Protein AF-A0A661WKB0-F1 (afdb_monomer)

Foldseek 3Di:
DDDPPPDPPPDDDPVNVVVVVVVVVVVCVVVVVVPPCPVVVVLVVQQVVLVVQLLVLLVVLCVVVPPQWDDWDDFDWQACPPDRSSVSDPGIDLWGWTADRNSDTDDIGGHDQDQADPVRPDGDD

Secondary structure (DSSP, 8-state):
----------PPPHHHHHHHHHHHHHHHHHHHHHHTTHHHHHHHHHHHHHHHHHHHHHHHHHHHSTT-PPPPEEEE---TTS-TTGGGSSS--SSEEEE-TTS-EEEEEPPP--SS-TT------

pLDDT: mean 82.72, std 12.19, range [48.91, 96.69]

Mean predicted aligned error: 10.91 Å

Radius of gyration: 27.53 Å; Cα contacts (8 Å, |Δi|>4): 121; chains: 1; bounding box: 89×32×55 Å

Solvent-accessible surface area (backbone atoms only — not comparable to full-atom values): 7507 Å² total; per-residue (Å²): 140,79,84,81,78,80,75,80,78,84,69,82,50,74,64,58,56,49,54,50,51,53,51,51,53,54,52,49,58,58,49,54,66,65,56,73,50,52,65,61,53,51,50,52,50,50,37,53,51,52,53,52,51,54,49,51,20,36,52,51,38,44,66,75,37,74,92,58,72,49,80,62,44,71,71,38,64,49,35,66,78,75,48,88,34,26,68,66,46,96,50,62,49,76,30,27,38,19,33,41,43,86,56,49,78,79,48,70,48,62,46,71,89,66,71,64,49,96,84,71,72,60,58,70,130

Structure (mmCIF, N/CA/C/O backbone):
data_AF-A0A661WKB0-F1
#
_entry.id   AF-A0A661WKB0-F1
#
loop_
_atom_site.group_PDB
_atom_site.id
_atom_site.type_symbol
_atom_site.label_atom_id
_atom_site.label_alt_id
_atom_site.label_comp_id
_atom_site.label_asym_id
_atom_site.label_entity_id
_atom_site.label_seq_id
_atom_site.pdbx_PDB_ins_code
_atom_site.Cartn_x
_atom_site.Cartn_y
_atom_site.Cartn_z
_atom_site.occupancy
_atom_site.B_iso_or_equiv
_atom_site.auth_seq_id
_atom_site.auth_comp_id
_atom_site.auth_asym_id
_atom_site.auth_atom_id
_atom_site.pdbx_PDB_model_num
ATOM 1 N N . MET A 1 1 ? -71.360 23.034 16.083 1.00 51.50 1 MET A N 1
ATOM 2 C CA . MET A 1 1 ? -70.996 22.118 17.186 1.00 51.50 1 MET A CA 1
ATOM 3 C C . MET A 1 1 ? -69.883 21.224 16.656 1.00 51.50 1 MET A C 1
ATOM 5 O O . MET A 1 1 ? -70.156 20.388 15.811 1.00 51.50 1 MET A O 1
ATOM 9 N N . ILE A 1 2 ? -68.624 21.515 16.995 1.00 64.75 2 ILE A N 1
ATOM 10 C CA . ILE A 1 2 ? -67.446 20.816 16.446 1.00 64.75 2 ILE A CA 1
ATOM 11 C C . ILE A 1 2 ? -66.960 19.846 17.528 1.00 64.75 2 ILE A C 1
ATOM 13 O O . ILE A 1 2 ? -66.634 20.316 18.622 1.00 64.75 2 ILE A O 1
ATOM 17 N N . PRO A 1 3 ? -66.944 18.523 17.289 1.00 63.50 3 PRO A N 1
ATOM 18 C CA . PRO A 1 3 ? -66.475 17.579 18.290 1.00 63.50 3 PRO A CA 1
ATOM 19 C C . PRO A 1 3 ? -64.961 17.744 18.453 1.00 63.50 3 PRO A C 1
ATOM 21 O O . PRO A 1 3 ? -64.195 17.583 17.504 1.00 63.50 3 PRO A O 1
ATOM 24 N N . LYS A 1 4 ? -64.522 18.100 19.664 1.00 67.69 4 LYS A N 1
ATOM 25 C CA . LYS A 1 4 ? -63.104 18.092 20.026 1.00 67.69 4 LYS A CA 1
ATOM 26 C C . LYS A 1 4 ? -62.653 16.638 20.156 1.00 67.69 4 LYS A C 1
ATOM 28 O O . LYS A 1 4 ? -62.899 15.998 21.173 1.00 67.69 4 LYS A O 1
ATOM 33 N N . LEU A 1 5 ? -62.009 16.132 19.109 1.00 68.06 5 LEU A N 1
ATOM 34 C CA . LEU A 1 5 ? -61.190 14.924 19.156 1.00 68.06 5 LEU A CA 1
ATOM 35 C C . LEU A 1 5 ? -60.013 15.188 20.106 1.00 68.06 5 LEU A C 1
ATOM 37 O O . LEU A 1 5 ? -59.023 15.804 19.716 1.00 68.06 5 LEU A O 1
ATOM 41 N N . PHE A 1 6 ? -60.131 14.771 21.368 1.00 65.69 6 PHE A N 1
ATOM 42 C CA . PHE A 1 6 ? -58.981 14.684 22.266 1.00 65.69 6 PHE A CA 1
ATOM 43 C C . PHE A 1 6 ? -58.046 13.605 21.722 1.00 65.69 6 PHE A C 1
ATOM 45 O O . PHE A 1 6 ? -58.308 12.410 21.839 1.00 65.69 6 PHE A O 1
ATOM 52 N N . LYS A 1 7 ? -56.972 14.045 21.073 1.00 68.56 7 LYS A N 1
ATOM 53 C CA . LYS A 1 7 ? -55.882 13.184 20.635 1.00 68.56 7 LYS A CA 1
ATOM 54 C C . LYS A 1 7 ? -55.095 12.805 21.891 1.00 68.56 7 LYS A C 1
ATOM 56 O O . LYS A 1 7 ? -54.512 13.674 22.530 1.00 68.56 7 LYS A O 1
ATOM 61 N N . GLN A 1 8 ? -55.170 11.539 22.300 1.00 63.22 8 GLN A N 1
ATOM 62 C CA . GLN A 1 8 ? -54.309 11.008 23.355 1.00 63.22 8 GLN A CA 1
ATOM 63 C C . GLN A 1 8 ? -52.863 11.086 22.859 1.00 63.22 8 GLN A C 1
ATOM 65 O O . GLN A 1 8 ? -52.452 10.311 22.000 1.00 63.22 8 GLN A O 1
ATOM 70 N N . GLU A 1 9 ? -52.109 12.049 23.378 1.00 68.50 9 GLU A N 1
ATOM 71 C CA . GLU A 1 9 ? -50.651 12.053 23.315 1.00 68.50 9 GLU A CA 1
ATOM 72 C C . GLU A 1 9 ? -50.179 10.877 24.185 1.00 68.50 9 GLU A C 1
ATOM 74 O O . GLU A 1 9 ? -50.106 10.980 25.411 1.00 68.50 9 GLU A O 1
ATOM 79 N N . ALA A 1 10 ? -49.957 9.714 23.567 1.00 68.06 10 ALA A N 1
ATOM 80 C CA . ALA A 1 10 ? -49.312 8.576 24.212 1.00 68.06 10 ALA A CA 1
ATOM 81 C C . ALA A 1 10 ? -47.840 8.944 24.454 1.00 68.06 10 ALA A C 1
ATOM 83 O O . ALA A 1 10 ? -46.971 8.695 23.622 1.00 68.06 10 ALA A O 1
ATOM 84 N N . GLY A 1 11 ? -47.591 9.641 25.562 1.00 68.31 11 GLY A N 1
ATOM 85 C CA . GLY A 1 11 ? -46.258 10.035 25.992 1.00 68.31 11 GLY A CA 1
ATOM 86 C C . GLY A 1 11 ? -45.434 8.817 26.396 1.00 68.31 11 GLY A C 1
ATOM 87 O O . GLY A 1 11 ? -45.887 7.992 27.189 1.00 68.31 11 GLY A O 1
ATOM 88 N N . PHE A 1 12 ? -44.223 8.748 25.847 1.00 72.19 12 PHE A N 1
ATOM 89 C CA . PHE A 1 12 ? -43.163 7.807 26.206 1.00 72.19 12 PHE A CA 1
ATOM 90 C C . PHE A 1 12 ? -43.023 7.738 27.731 1.00 72.19 12 PHE A C 1
ATOM 92 O O . PHE A 1 12 ? -42.912 8.775 28.396 1.00 72.19 12 PHE A O 1
ATOM 99 N N . THR A 1 13 ? -43.044 6.542 28.312 1.00 85.31 13 THR A N 1
ATOM 100 C CA . THR A 1 13 ? -42.883 6.441 29.770 1.00 85.31 13 THR A CA 1
ATOM 101 C C . THR A 1 13 ? -41.432 6.757 30.154 1.00 85.31 13 THR A C 1
ATOM 103 O O . THR A 1 13 ? -40.500 6.458 29.407 1.00 85.31 13 THR A O 1
ATOM 106 N N . LEU A 1 14 ? -41.193 7.345 31.334 1.00 84.69 14 LEU A N 1
ATOM 107 C CA . LEU A 1 14 ? -39.821 7.614 31.805 1.00 84.69 14 LEU A CA 1
ATOM 108 C C . LEU A 1 14 ? -38.968 6.339 31.872 1.00 84.69 14 LEU A C 1
ATOM 110 O O . LEU A 1 14 ? -37.772 6.371 31.595 1.00 84.69 14 LEU A O 1
ATOM 114 N N . VAL A 1 15 ? -39.596 5.213 32.214 1.00 90.88 15 VAL A N 1
ATOM 115 C CA . VAL A 1 15 ? -38.939 3.903 32.274 1.00 90.88 15 VAL A CA 1
ATOM 116 C C . VAL A 1 15 ? -38.522 3.430 30.884 1.00 90.88 15 VAL A C 1
ATOM 118 O O . VAL A 1 15 ? -37.453 2.852 30.728 1.00 90.88 15 VAL A O 1
ATOM 121 N N . GLU A 1 16 ? -39.327 3.705 29.865 1.00 88.25 16 GLU A N 1
ATOM 122 C CA . GLU A 1 16 ? -39.042 3.325 28.483 1.00 88.25 16 GLU A CA 1
ATOM 123 C C . GLU A 1 16 ? -37.825 4.071 27.944 1.00 88.25 16 GLU A C 1
ATOM 125 O O . GLU A 1 16 ? -36.936 3.460 27.352 1.00 88.25 16 GLU A O 1
ATOM 130 N N . LEU A 1 17 ? -37.714 5.366 28.244 1.00 90.19 17 LEU A N 1
ATOM 131 C CA . LEU A 1 17 ? -36.528 6.145 27.891 1.00 90.19 17 LEU A CA 1
ATOM 132 C C . LEU A 1 17 ? -35.289 5.693 28.685 1.00 90.19 17 LEU A C 1
ATOM 134 O O . LEU A 1 17 ? -34.178 5.644 28.159 1.00 90.19 17 LEU A O 1
ATOM 138 N N . LEU A 1 18 ? -35.470 5.305 29.946 1.00 92.06 18 LEU A N 1
ATOM 139 C CA . LEU A 1 18 ? -34.378 4.838 30.799 1.00 92.06 18 LEU A CA 1
ATOM 140 C C . LEU A 1 18 ? -33.824 3.485 30.338 1.00 92.06 18 LEU A C 1
ATOM 142 O O . LEU A 1 18 ? -32.614 3.330 30.197 1.00 92.06 18 LEU A O 1
ATOM 146 N N . VAL A 1 19 ? -34.686 2.503 30.071 1.00 93.94 19 VAL A N 1
ATOM 147 C CA . VAL A 1 19 ? -34.243 1.171 29.632 1.00 93.94 19 VAL A CA 1
ATOM 148 C C . VAL A 1 19 ? -33.618 1.240 28.240 1.00 93.94 19 VAL A C 1
ATOM 150 O O . VAL A 1 19 ? -32.579 0.628 28.004 1.00 93.94 19 VAL A O 1
ATOM 153 N N . THR A 1 20 ? -34.194 2.020 27.324 1.00 94.94 20 THR A N 1
ATOM 154 C CA . THR A 1 20 ? -33.642 2.161 25.967 1.00 94.94 20 THR A CA 1
ATOM 155 C C . THR A 1 20 ? -32.281 2.842 25.968 1.00 94.94 20 THR A C 1
ATOM 157 O O . THR A 1 20 ? -31.354 2.331 25.343 1.00 94.94 20 THR A O 1
ATOM 160 N N . THR A 1 21 ? -32.108 3.941 26.705 1.00 93.94 21 THR A N 1
ATOM 161 C CA . THR A 1 21 ? -30.797 4.605 26.807 1.00 93.94 21 THR A CA 1
ATOM 162 C C . THR A 1 21 ? -29.758 3.728 27.500 1.00 93.94 21 THR A C 1
ATOM 164 O O . THR A 1 21 ? -28.604 3.731 27.077 1.00 93.94 21 THR A O 1
ATOM 167 N N . ALA A 1 22 ? -30.155 2.911 28.482 1.00 96.00 22 ALA A N 1
ATOM 168 C CA . ALA A 1 22 ? -29.263 1.930 29.098 1.00 96.00 22 ALA A CA 1
ATOM 169 C C . ALA A 1 22 ? -28.761 0.883 28.086 1.00 96.00 22 ALA A C 1
ATOM 171 O O . ALA A 1 22 ? -27.563 0.602 28.029 1.00 96.00 22 ALA A O 1
ATOM 172 N N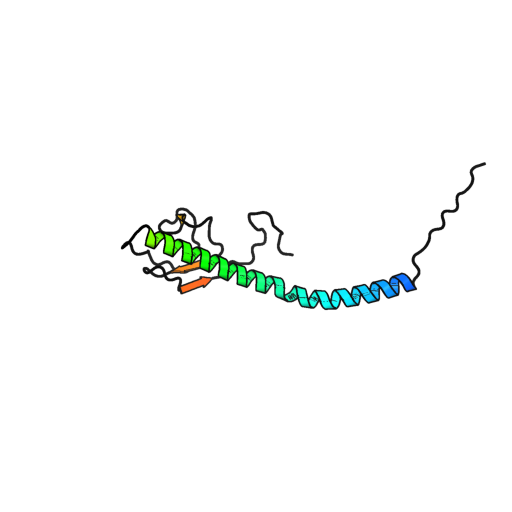 . VAL A 1 23 ? -29.649 0.347 27.242 1.00 96.12 23 VAL A N 1
ATOM 173 C CA . VAL A 1 23 ? -29.266 -0.605 26.184 1.00 96.12 23 VAL A CA 1
ATOM 174 C C . VAL A 1 23 ? -28.409 0.076 25.111 1.00 96.12 23 VAL A C 1
ATOM 176 O O . VAL A 1 23 ? -27.386 -0.476 24.712 1.00 96.12 23 VAL A O 1
ATOM 179 N N . LEU A 1 24 ? -28.767 1.289 24.674 1.00 96.25 24 LEU A N 1
ATOM 180 C CA . LEU A 1 24 ? -27.987 2.047 23.687 1.00 96.25 24 LEU A CA 1
ATOM 181 C C . LEU A 1 24 ? -26.574 2.361 24.192 1.00 96.25 24 LEU A C 1
ATOM 183 O O . LEU A 1 24 ? -25.615 2.211 23.439 1.00 96.25 24 LEU A O 1
ATOM 187 N N . ALA A 1 25 ? -26.430 2.737 25.465 1.00 95.81 25 ALA A N 1
ATOM 188 C CA . ALA A 1 25 ? -25.127 2.984 26.076 1.00 95.81 25 ALA A CA 1
ATOM 189 C C . ALA A 1 25 ? -24.259 1.716 26.102 1.00 95.81 25 ALA A C 1
ATOM 191 O O . ALA A 1 25 ? -23.069 1.774 25.790 1.00 95.81 25 ALA A O 1
ATOM 192 N N . MET A 1 26 ? -24.859 0.563 26.413 1.00 95.19 26 MET A N 1
ATOM 193 C CA . MET A 1 26 ? -24.160 -0.723 26.397 1.00 95.19 26 MET A CA 1
ATOM 194 C C . MET A 1 26 ? -23.690 -1.099 24.986 1.00 95.19 26 MET A C 1
ATOM 196 O O . MET A 1 26 ? -22.527 -1.463 24.805 1.00 95.19 26 MET A O 1
ATOM 200 N N . LEU A 1 27 ? -24.566 -0.981 23.982 1.00 96.69 27 LEU A N 1
ATOM 201 C CA . LEU A 1 27 ? -24.225 -1.294 22.591 1.00 96.69 27 LEU A CA 1
ATOM 202 C C . LEU A 1 27 ? -23.140 -0.355 22.050 1.00 96.69 27 LEU A C 1
ATOM 204 O O . LEU A 1 27 ? -22.188 -0.820 21.424 1.00 96.69 27 LEU A O 1
ATOM 208 N N . PHE A 1 28 ? -23.235 0.945 22.339 1.00 94.81 28 PHE A N 1
ATOM 209 C CA . PHE A 1 28 ? -22.240 1.929 21.915 1.00 94.81 28 PHE A CA 1
ATOM 210 C C . PHE A 1 28 ? -20.845 1.625 22.475 1.00 94.81 28 PHE A C 1
ATOM 212 O O . PHE A 1 28 ? -19.857 1.705 21.745 1.00 94.81 28 PHE A O 1
ATOM 219 N N . GLY A 1 29 ? -20.758 1.218 23.747 1.00 93.12 29 GLY A N 1
ATOM 220 C CA . GLY A 1 29 ? -19.485 0.871 24.382 1.00 93.12 29 GLY A CA 1
ATOM 221 C C . GLY A 1 29 ? -18.747 -0.268 23.673 1.00 93.12 29 GLY A C 1
ATOM 222 O O . GLY A 1 29 ? -17.545 -0.165 23.439 1.00 93.12 29 GLY A O 1
ATOM 223 N N . ILE A 1 30 ? -19.462 -1.327 23.280 1.00 92.38 30 ILE A N 1
ATOM 224 C CA . ILE A 1 30 ? -18.863 -2.485 22.594 1.00 92.38 30 ILE A CA 1
ATOM 225 C C . ILE A 1 30 ? -18.444 -2.110 21.166 1.00 92.38 30 ILE A C 1
ATOM 227 O O . ILE A 1 30 ? -17.332 -2.426 20.745 1.00 92.38 30 ILE A O 1
ATOM 231 N N . VAL A 1 31 ? -19.302 -1.393 20.435 1.00 93.12 31 VAL A N 1
ATOM 232 C CA . VAL A 1 31 ? -19.031 -0.987 19.045 1.00 93.12 31 VAL A CA 1
ATOM 233 C C . VAL A 1 31 ? -17.829 -0.040 18.957 1.00 93.12 31 VAL A C 1
ATOM 235 O O . VAL A 1 31 ? -17.003 -0.185 18.056 1.00 93.12 31 VAL A O 1
ATOM 238 N N . SER A 1 32 ? -17.669 0.877 19.915 1.00 87.81 32 SER A N 1
ATOM 239 C CA . SER A 1 32 ? -16.547 1.829 19.937 1.00 87.81 32 SER A CA 1
ATOM 240 C C . SER A 1 32 ? -15.176 1.136 19.924 1.00 87.81 32 SER A C 1
ATOM 242 O O . SER A 1 32 ? -14.280 1.540 19.184 1.00 87.81 32 SER A O 1
ATOM 244 N N . LEU A 1 33 ? -15.029 0.031 20.665 1.00 85.56 33 LEU A N 1
ATOM 245 C CA . LEU A 1 33 ? -13.789 -0.753 20.687 1.00 85.56 33 LEU A CA 1
ATOM 246 C C . LEU A 1 33 ? -13.514 -1.441 19.345 1.00 85.56 33 LEU A C 1
ATOM 248 O O . LEU A 1 33 ? -12.365 -1.520 18.922 1.00 85.56 33 LEU A O 1
ATOM 252 N N . THR A 1 34 ? -14.560 -1.911 18.662 1.00 84.44 34 THR A N 1
ATOM 253 C CA . THR A 1 34 ? -14.418 -2.588 17.363 1.00 84.44 34 THR A CA 1
ATOM 254 C C . THR A 1 34 ? -14.053 -1.637 16.225 1.00 84.44 34 THR A C 1
ATOM 256 O O . THR A 1 34 ? -13.361 -2.042 15.300 1.00 84.44 34 THR A O 1
ATOM 259 N N . LEU A 1 35 ? -14.474 -0.371 16.292 1.00 84.94 35 LEU A N 1
ATOM 260 C CA . LEU A 1 35 ? -14.209 0.611 15.235 1.00 84.94 35 LEU A CA 1
ATOM 261 C C . LEU A 1 35 ? -12.812 1.241 15.326 1.00 84.94 35 LEU A C 1
ATOM 263 O O . LEU A 1 35 ? -12.307 1.730 14.321 1.00 84.94 35 LEU A O 1
ATOM 267 N N . HIS A 1 36 ? -12.170 1.209 16.497 1.00 81.50 36 HIS A N 1
ATOM 268 C CA . HIS A 1 36 ? -10.911 1.923 16.741 1.00 81.50 36 HIS A CA 1
ATOM 269 C C . HIS A 1 36 ? -9.733 1.440 15.867 1.00 81.50 36 HIS A C 1
ATOM 271 O O . HIS A 1 36 ? -8.811 2.210 15.618 1.00 81.50 36 HIS A O 1
ATOM 277 N N . GLY A 1 37 ? -9.746 0.187 15.395 1.00 76.19 37 GLY A N 1
ATOM 278 C CA . GLY A 1 37 ? -8.658 -0.399 14.592 1.00 76.19 37 GLY A CA 1
ATOM 279 C C . GLY A 1 37 ? -8.887 -0.402 13.077 1.00 76.19 37 GLY A C 1
ATOM 280 O O . GLY A 1 37 ? -7.927 -0.443 12.313 1.00 76.19 37 GLY A O 1
ATOM 281 N N . VAL A 1 38 ? -10.142 -0.283 12.631 1.00 83.69 38 VAL A N 1
ATOM 282 C CA . VAL A 1 38 ? -10.529 -0.528 11.228 1.00 83.69 38 VAL A CA 1
ATOM 283 C C . VAL A 1 38 ? -9.795 0.392 10.248 1.00 83.69 38 VAL A C 1
ATOM 285 O O . VAL A 1 38 ? -9.407 -0.048 9.171 1.00 83.69 38 VAL A O 1
ATOM 288 N N . GLY A 1 39 ? -9.563 1.654 10.620 1.00 80.56 39 GLY A N 1
ATOM 289 C CA . GLY A 1 39 ? -8.834 2.600 9.770 1.00 80.56 39 GLY A CA 1
ATOM 290 C C . GLY A 1 39 ? -7.356 2.241 9.587 1.00 80.56 39 GLY A C 1
ATOM 291 O O . GLY A 1 39 ? -6.832 2.350 8.483 1.00 80.56 39 GLY A O 1
ATOM 292 N N . SER A 1 40 ? -6.693 1.774 10.648 1.00 81.44 40 SER A N 1
ATOM 293 C CA . SER A 1 40 ? -5.280 1.373 10.596 1.00 81.44 40 SER A CA 1
ATOM 294 C C . SER A 1 40 ? -5.093 0.084 9.795 1.00 81.44 40 SER A C 1
ATOM 296 O O . SER A 1 40 ? -4.138 -0.033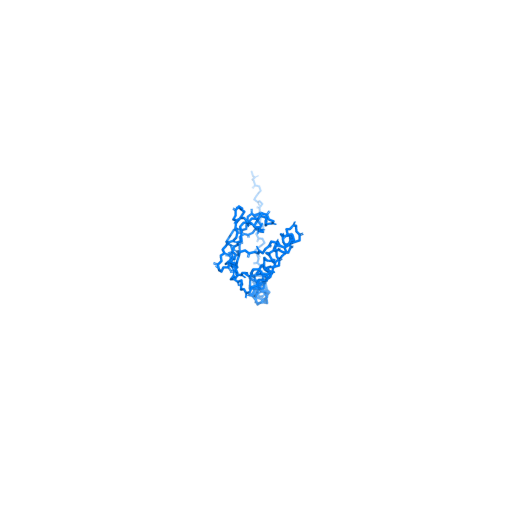 9.024 1.00 81.44 40 SER A O 1
ATOM 298 N N . ASP A 1 41 ? -6.017 -0.865 9.946 1.00 84.19 41 ASP A N 1
ATOM 299 C CA . ASP A 1 41 ? -5.996 -2.123 9.198 1.00 84.19 41 ASP A CA 1
ATOM 300 C C . ASP A 1 41 ? -6.248 -1.859 7.708 1.00 84.19 41 ASP A C 1
ATOM 302 O O . ASP A 1 41 ? -5.484 -2.312 6.859 1.00 84.19 41 ASP A O 1
ATOM 306 N N . ALA A 1 42 ? -7.247 -1.030 7.384 1.00 84.44 42 ALA A N 1
ATOM 307 C CA . ALA A 1 42 ? -7.529 -0.623 6.009 1.00 84.44 42 ALA A CA 1
ATOM 308 C C . ALA A 1 42 ? -6.342 0.107 5.366 1.00 84.44 42 ALA A C 1
ATOM 310 O O . ALA A 1 42 ? -5.999 -0.177 4.221 1.00 84.44 42 ALA A O 1
ATOM 311 N N . GLN A 1 43 ? -5.684 1.010 6.100 1.00 84.12 43 GLN A N 1
ATOM 312 C CA . GLN A 1 43 ? -4.488 1.691 5.610 1.00 84.12 43 GLN A CA 1
ATOM 313 C C . GLN A 1 43 ? -3.372 0.694 5.292 1.00 84.12 43 GLN A C 1
ATOM 315 O O . GLN A 1 43 ? -2.764 0.788 4.230 1.00 84.12 43 GLN A O 1
ATOM 320 N N . THR A 1 44 ? -3.127 -0.269 6.183 1.00 85.94 44 THR A N 1
ATOM 321 C CA . THR A 1 44 ? -2.093 -1.300 5.999 1.00 85.94 44 THR A CA 1
ATOM 322 C C . THR A 1 44 ? -2.358 -2.144 4.753 1.00 85.94 44 THR A C 1
ATOM 324 O O . THR A 1 44 ? -1.447 -2.369 3.956 1.00 85.94 44 THR A O 1
ATOM 327 N N . GLU A 1 45 ? -3.612 -2.550 4.544 1.00 88.19 45 GLU A N 1
ATOM 328 C CA . GLU A 1 45 ? -4.027 -3.289 3.349 1.00 88.19 45 GLU A CA 1
ATOM 329 C C . GLU A 1 45 ? -3.851 -2.460 2.074 1.00 88.19 45 GLU A C 1
ATOM 331 O O . GLU A 1 45 ? -3.327 -2.961 1.082 1.00 88.19 45 GLU A O 1
ATOM 336 N N . VAL A 1 46 ? -4.204 -1.170 2.095 1.00 87.31 46 VAL A N 1
ATOM 337 C CA . VAL A 1 46 ? -3.965 -0.270 0.955 1.00 87.31 46 VAL A CA 1
ATOM 338 C C . VAL A 1 46 ? -2.470 -0.178 0.632 1.00 87.31 46 VAL A C 1
ATOM 340 O O . VAL A 1 46 ? -2.111 -0.295 -0.540 1.00 87.31 46 VAL A O 1
ATOM 343 N N . CYS A 1 47 ? -1.598 -0.052 1.644 1.00 87.50 47 CYS A N 1
ATOM 344 C CA . CYS A 1 47 ? -0.145 -0.041 1.430 1.00 87.50 47 CYS A CA 1
ATOM 345 C C . CYS A 1 47 ? 0.326 -1.324 0.725 1.00 87.50 47 CYS A C 1
ATOM 347 O O . CYS A 1 47 ? 1.120 -1.271 -0.214 1.00 87.50 47 CYS A O 1
ATOM 349 N N . ALA A 1 48 ? -0.144 -2.484 1.194 1.00 88.69 48 ALA A N 1
ATOM 350 C CA . ALA A 1 48 ? 0.255 -3.779 0.654 1.00 88.69 48 ALA A CA 1
ATOM 351 C C . ALA A 1 48 ? -0.235 -3.958 -0.789 1.00 88.69 48 ALA A C 1
ATOM 353 O O . ALA A 1 48 ? 0.523 -4.387 -1.661 1.00 88.69 48 ALA A O 1
ATOM 354 N N . VAL A 1 49 ? -1.487 -3.586 -1.058 1.00 90.06 49 VAL A N 1
ATOM 355 C CA . VAL A 1 49 ? -2.090 -3.672 -2.392 1.00 90.06 49 VAL A CA 1
ATOM 356 C C . VAL A 1 49 ? -1.344 -2.791 -3.388 1.00 90.06 49 VAL A C 1
ATOM 358 O O . VAL A 1 49 ? -0.980 -3.275 -4.458 1.00 90.06 49 VAL A O 1
ATOM 361 N N . GLU A 1 50 ? -1.08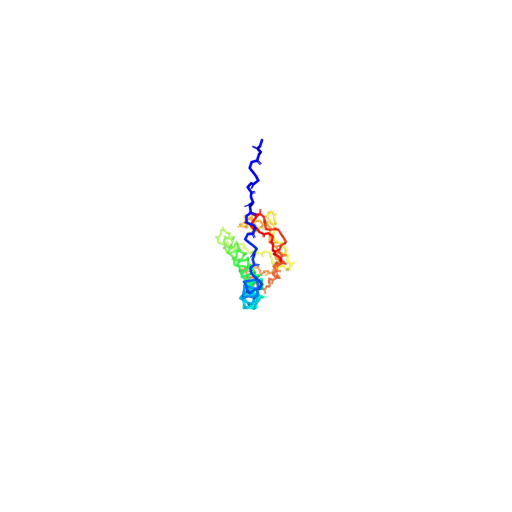1 -1.527 -3.055 1.00 89.19 50 GLU A N 1
ATOM 362 C CA . GLU A 1 50 ? -0.375 -0.626 -3.969 1.00 89.19 50 GLU A CA 1
ATOM 363 C C . GLU A 1 50 ? 1.065 -1.098 -4.222 1.00 89.19 50 GLU A C 1
ATOM 365 O O . GLU A 1 50 ? 1.484 -1.156 -5.378 1.00 89.19 50 GLU A O 1
ATOM 370 N N . TYR A 1 51 ? 1.780 -1.568 -3.192 1.00 90.50 51 TYR A N 1
ATOM 371 C CA . TYR A 1 51 ? 3.107 -2.175 -3.354 1.00 90.50 51 TYR A CA 1
ATOM 372 C C . TYR A 1 51 ? 3.089 -3.343 -4.353 1.00 90.50 51 TYR A C 1
ATOM 374 O O . TYR A 1 51 ? 3.921 -3.409 -5.259 1.00 90.50 51 TYR A O 1
ATOM 382 N N . HIS A 1 52 ? 2.113 -4.249 -4.237 1.00 91.38 52 HIS A N 1
ATOM 383 C CA . HIS A 1 52 ? 1.971 -5.374 -5.164 1.00 91.38 52 HIS A CA 1
ATOM 384 C C . HIS A 1 52 ? 1.595 -4.938 -6.584 1.00 91.38 52 HIS A C 1
ATOM 386 O O . HIS A 1 52 ? 2.054 -5.555 -7.548 1.00 91.38 52 HIS A O 1
ATOM 392 N N . ILE A 1 53 ? 0.796 -3.880 -6.733 1.00 92.00 53 ILE A N 1
ATOM 393 C CA . ILE A 1 53 ? 0.464 -3.300 -8.041 1.00 92.00 53 ILE A CA 1
ATOM 394 C C . ILE A 1 53 ? 1.727 -2.744 -8.707 1.00 92.00 53 ILE A C 1
ATOM 396 O O . ILE A 1 53 ? 1.971 -3.043 -9.877 1.00 92.00 53 ILE A O 1
ATOM 400 N N . VAL A 1 54 ? 2.555 -1.998 -7.970 1.00 91.19 54 VAL A N 1
ATOM 401 C CA . VAL A 1 54 ? 3.816 -1.448 -8.491 1.00 91.19 54 VAL A CA 1
ATOM 402 C C . VAL A 1 54 ? 4.789 -2.570 -8.859 1.00 91.19 54 VAL A C 1
ATOM 404 O O . VAL A 1 54 ? 5.339 -2.553 -9.959 1.00 91.19 54 VAL A O 1
ATOM 407 N N . GLN A 1 55 ? 4.941 -3.591 -8.007 1.00 91.81 55 GLN A N 1
ATOM 408 C CA . GLN A 1 55 ? 5.783 -4.756 -8.309 1.00 91.81 55 GLN A CA 1
ATOM 409 C C . GLN A 1 55 ? 5.316 -5.473 -9.585 1.00 91.81 55 GLN A C 1
ATOM 411 O O . GLN A 1 55 ? 6.122 -5.795 -10.454 1.00 91.81 55 GLN A O 1
ATOM 416 N N . SER A 1 56 ? 4.004 -5.670 -9.732 1.00 93.50 56 SER A N 1
ATOM 417 C CA . SER A 1 56 ? 3.428 -6.327 -10.911 1.00 93.50 56 SER A CA 1
ATOM 418 C C . SER A 1 56 ? 3.652 -5.514 -12.189 1.00 93.50 56 SER A C 1
ATOM 420 O O . SER A 1 56 ? 3.916 -6.084 -13.247 1.00 93.50 56 SER A O 1
ATOM 422 N N . ALA A 1 57 ? 3.571 -4.181 -12.111 1.00 93.06 57 ALA A N 1
ATOM 423 C CA . ALA A 1 57 ? 3.851 -3.299 -13.243 1.00 93.06 57 ALA A CA 1
ATOM 424 C C . ALA A 1 57 ? 5.320 -3.392 -13.686 1.00 93.06 57 ALA A C 1
ATOM 426 O O . ALA A 1 57 ? 5.605 -3.491 -14.880 1.00 93.06 57 ALA A O 1
ATOM 427 N N . ILE A 1 58 ? 6.245 -3.427 -12.723 1.00 92.31 58 ILE A N 1
ATOM 428 C CA . ILE A 1 58 ? 7.678 -3.626 -12.966 1.00 92.31 58 ILE A CA 1
ATOM 429 C C . ILE A 1 58 ? 7.940 -4.972 -13.658 1.00 92.31 58 ILE A C 1
ATOM 431 O O . ILE A 1 58 ? 8.642 -5.026 -14.670 1.00 92.31 58 ILE A O 1
ATOM 435 N N . GLU A 1 59 ? 7.351 -6.054 -13.148 1.00 92.88 59 GLU A N 1
ATOM 436 C CA . GLU A 1 59 ? 7.495 -7.399 -13.719 1.00 92.88 59 GLU A CA 1
ATOM 437 C C . GLU A 1 59 ? 6.952 -7.480 -15.148 1.00 92.88 59 GLU A C 1
ATOM 439 O O . GLU A 1 59 ? 7.573 -8.097 -16.020 1.00 92.88 59 GLU A O 1
ATOM 444 N N . LEU A 1 60 ? 5.825 -6.819 -15.415 1.00 93.6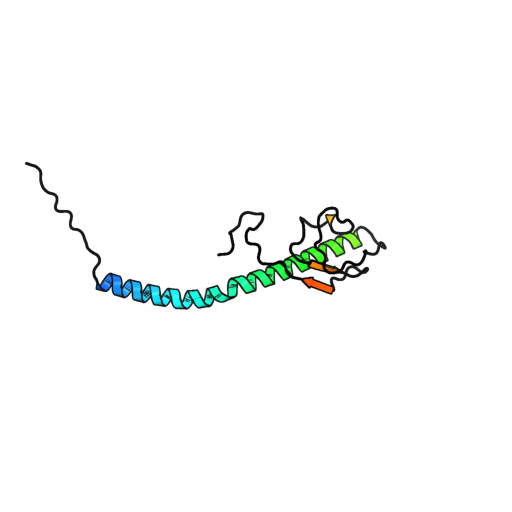9 60 LEU A N 1
ATOM 445 C CA . LEU A 1 60 ? 5.233 -6.764 -16.747 1.00 93.69 60 LEU A CA 1
ATOM 446 C C . LEU A 1 60 ? 6.146 -6.031 -17.740 1.00 93.69 60 LEU A C 1
ATOM 448 O O . LEU A 1 60 ? 6.393 -6.547 -18.831 1.00 93.69 60 LEU A O 1
ATOM 452 N N . TYR A 1 61 ? 6.725 -4.896 -17.340 1.00 92.94 61 TYR A N 1
ATOM 453 C CA . TYR A 1 61 ? 7.680 -4.158 -18.171 1.00 92.94 61 TYR A CA 1
ATOM 454 C C . TYR A 1 61 ? 8.935 -4.977 -18.499 1.00 92.94 61 TYR A C 1
ATOM 456 O O . TYR A 1 61 ? 9.346 -5.029 -19.661 1.00 92.94 61 TYR A O 1
ATOM 464 N N . LEU A 1 62 ? 9.533 -5.638 -17.501 1.00 92.12 62 LEU A N 1
ATOM 465 C CA . LEU A 1 62 ? 10.725 -6.476 -17.694 1.00 92.12 62 LEU A CA 1
ATOM 466 C C . LEU A 1 62 ? 10.436 -7.716 -18.549 1.00 92.12 62 LEU A C 1
ATOM 468 O O . LEU A 1 62 ? 11.316 -8.192 -19.267 1.00 92.12 62 LEU A O 1
ATOM 472 N N . THR A 1 63 ? 9.203 -8.224 -18.496 1.00 93.44 63 THR A N 1
ATOM 473 C CA . THR A 1 63 ? 8.751 -9.333 -19.345 1.00 93.44 63 THR A CA 1
ATOM 474 C C . THR A 1 63 ? 8.596 -8.899 -20.802 1.00 93.44 63 THR A C 1
ATOM 476 O O . THR A 1 63 ? 8.985 -9.639 -21.705 1.00 93.44 63 THR A O 1
ATOM 479 N N . GLU A 1 64 ? 8.050 -7.706 -21.049 1.00 93.25 64 GLU A N 1
ATOM 480 C CA . GLU A 1 64 ? 7.876 -7.173 -22.406 1.00 93.25 64 GLU A CA 1
ATOM 481 C C . GLU A 1 64 ? 9.196 -6.688 -23.027 1.00 93.25 64 GLU A C 1
ATOM 483 O O . GLU A 1 64 ? 9.379 -6.776 -24.241 1.00 93.25 64 GLU A O 1
ATOM 488 N N . ASN A 1 65 ? 10.149 -6.245 -22.200 1.00 90.75 65 ASN A N 1
ATOM 489 C CA . ASN A 1 65 ? 11.434 -5.687 -22.627 1.00 90.75 65 ASN A CA 1
ATOM 490 C C . ASN A 1 65 ? 12.617 -6.532 -22.118 1.00 90.75 65 ASN A C 1
ATOM 492 O O . ASN A 1 65 ? 13.407 -6.067 -21.287 1.00 90.75 65 ASN A O 1
ATOM 496 N N . PRO A 1 66 ? 12.785 -7.776 -22.608 1.00 87.69 66 PRO A N 1
ATOM 497 C CA . PRO A 1 66 ? 13.828 -8.665 -22.114 1.00 87.69 66 PRO A CA 1
ATOM 498 C C . PRO A 1 66 ? 15.223 -8.070 -22.353 1.00 87.69 66 PRO A C 1
ATOM 500 O O . PRO A 1 66 ? 15.592 -7.725 -23.475 1.00 87.69 66 PRO A O 1
ATOM 503 N N . GLY A 1 67 ? 16.020 -7.978 -21.286 1.00 84.56 67 GLY A N 1
ATOM 504 C CA . GLY A 1 67 ? 17.395 -7.464 -21.332 1.00 84.56 67 GLY A CA 1
ATOM 505 C C . GLY A 1 67 ? 17.526 -5.941 -21.220 1.00 84.56 67 GLY A C 1
ATOM 506 O O . GLY A 1 67 ? 18.649 -5.437 -21.229 1.00 84.56 67 GLY A O 1
ATOM 507 N N . VAL A 1 68 ? 16.418 -5.209 -21.078 1.00 88.62 68 VAL A N 1
ATOM 50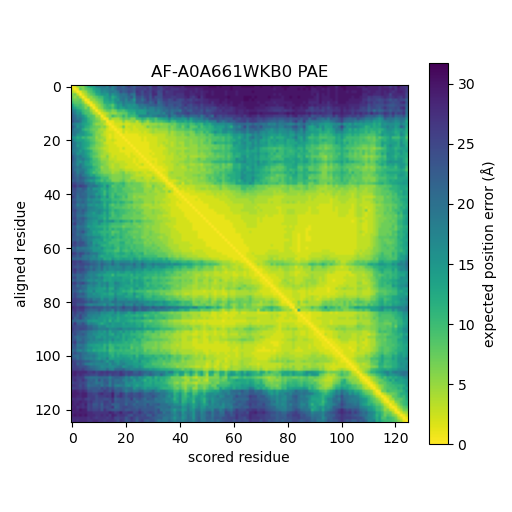8 C CA . VAL A 1 68 ? 16.433 -3.775 -20.767 1.00 88.62 68 VAL A CA 1
ATOM 509 C C . VAL A 1 68 ? 16.336 -3.601 -19.255 1.00 88.62 68 VAL A C 1
ATOM 511 O O . VAL A 1 68 ? 15.319 -3.922 -18.649 1.00 88.62 68 VAL A O 1
ATOM 514 N N . ALA A 1 69 ? 17.401 -3.087 -18.640 1.00 87.12 69 ALA A N 1
ATOM 515 C CA . ALA A 1 69 ? 17.403 -2.787 -17.213 1.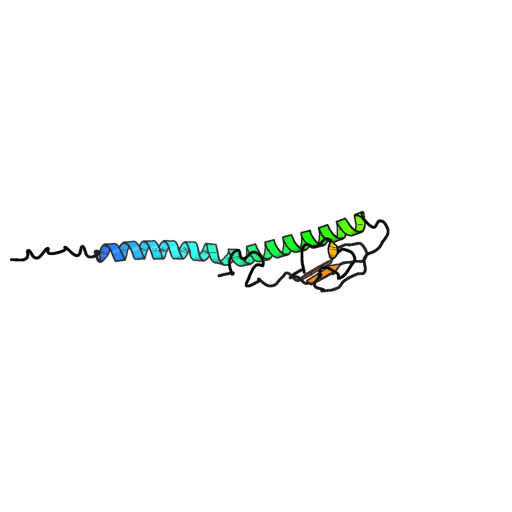00 87.12 69 ALA A CA 1
ATOM 516 C C . ALA A 1 69 ? 16.532 -1.562 -16.893 1.00 87.12 69 ALA A C 1
ATOM 518 O O . ALA A 1 69 ? 16.388 -0.641 -17.706 1.00 87.12 69 ALA A O 1
ATOM 519 N N . LEU A 1 70 ? 15.984 -1.537 -15.680 1.00 90.50 70 LEU A N 1
ATOM 520 C CA . LEU A 1 70 ? 15.280 -0.370 -15.160 1.00 90.50 70 LEU A CA 1
ATOM 521 C C . LEU A 1 70 ? 16.266 0.727 -14.765 1.00 90.50 70 LEU A C 1
ATOM 523 O O . LEU A 1 70 ? 17.402 0.452 -14.375 1.00 90.50 70 LEU A O 1
ATOM 527 N N . THR A 1 71 ? 15.818 1.979 -14.818 1.00 91.50 71 THR A N 1
ATOM 528 C CA . THR A 1 71 ? 16.533 3.071 -14.155 1.00 91.50 71 THR A CA 1
ATOM 529 C C . THR A 1 71 ? 16.128 3.016 -12.695 1.00 91.50 71 THR A C 1
ATOM 531 O O . THR A 1 71 ? 14.938 3.077 -12.411 1.00 91.50 71 THR A O 1
ATOM 534 N N . ALA A 1 72 ? 17.080 2.861 -11.775 1.00 89.75 72 ALA A N 1
ATOM 535 C CA . ALA A 1 72 ? 16.762 2.816 -10.350 1.00 89.75 72 ALA A CA 1
ATOM 536 C C . ALA A 1 72 ? 16.087 4.122 -9.899 1.00 89.75 72 ALA A C 1
ATOM 538 O O . ALA A 1 72 ? 16.546 5.214 -10.246 1.00 89.75 72 ALA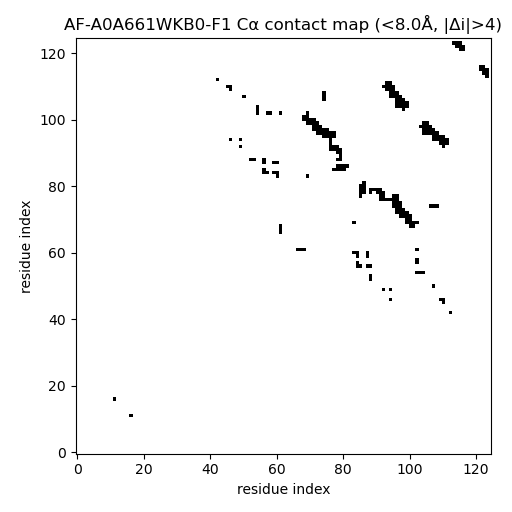 A O 1
ATOM 539 N N . GLY A 1 73 ? 15.013 3.989 -9.127 1.00 88.69 73 GLY A N 1
ATOM 540 C CA . GLY A 1 73 ? 14.277 5.098 -8.527 1.00 88.69 73 GLY A CA 1
ATOM 541 C C . GLY A 1 73 ? 14.427 5.092 -7.011 1.00 88.69 73 GLY A C 1
ATOM 542 O O . GLY A 1 73 ? 14.541 4.024 -6.404 1.00 88.69 73 GLY A O 1
ATOM 543 N N . THR A 1 74 ? 14.403 6.279 -6.408 1.00 89.38 74 THR A N 1
ATOM 544 C CA . THR A 1 74 ? 14.445 6.453 -4.953 1.00 89.38 74 THR A CA 1
ATOM 545 C C . THR A 1 74 ? 13.349 7.416 -4.524 1.00 89.38 74 THR A C 1
ATOM 547 O O . THR A 1 74 ? 13.314 8.546 -5.006 1.00 89.38 74 THR A O 1
ATOM 550 N N . ASP A 1 75 ? 12.493 6.960 -3.611 1.00 87.62 75 ASP A N 1
ATOM 551 C CA . ASP A 1 75 ? 11.435 7.711 -2.929 1.00 87.62 75 ASP A CA 1
ATOM 552 C C . ASP A 1 75 ? 10.634 8.627 -3.862 1.00 87.62 75 ASP A C 1
ATOM 554 O O . ASP A 1 75 ? 10.451 9.816 -3.597 1.00 87.62 75 ASP A O 1
ATOM 558 N N . THR A 1 76 ? 10.151 8.068 -4.973 1.00 87.75 76 THR A N 1
ATOM 559 C CA . THR A 1 76 ? 9.404 8.822 -5.984 1.00 87.75 76 THR A CA 1
ATOM 560 C C . THR A 1 76 ? 7.967 8.336 -6.103 1.00 87.75 76 THR A C 1
ATOM 562 O O . THR A 1 76 ? 7.690 7.138 -6.017 1.00 87.75 76 THR A O 1
ATOM 565 N N . THR A 1 77 ? 7.049 9.274 -6.332 1.00 88.50 77 THR A N 1
ATOM 566 C CA . THR A 1 77 ? 5.731 8.963 -6.894 1.00 88.50 77 THR A CA 1
ATOM 567 C C . THR A 1 77 ? 5.903 8.554 -8.351 1.00 88.50 77 THR A C 1
ATOM 569 O O . THR A 1 77 ? 6.772 9.099 -9.035 1.00 88.50 77 THR A O 1
ATOM 572 N N . ILE A 1 78 ? 5.072 7.638 -8.832 1.00 89.06 78 ILE A N 1
ATOM 573 C CA . ILE A 1 78 ? 5.154 7.087 -10.185 1.00 89.06 78 ILE A CA 1
ATOM 574 C C . ILE A 1 78 ? 3.864 7.460 -10.903 1.00 89.06 78 ILE A C 1
ATOM 576 O O . ILE A 1 78 ? 2.785 7.062 -10.470 1.00 89.06 78 ILE A O 1
ATOM 580 N N . SER A 1 79 ? 3.962 8.249 -11.967 1.00 88.06 79 SER A N 1
ATOM 581 C CA . SER A 1 79 ? 2.833 8.737 -12.762 1.00 88.06 79 SER A CA 1
ATOM 582 C C . SER A 1 79 ? 2.888 8.222 -14.194 1.00 88.06 79 SER A C 1
ATOM 584 O O . SER A 1 79 ? 3.956 8.024 -14.766 1.00 88.06 79 SER A O 1
ATOM 586 N N . ASN A 1 80 ? 1.714 8.066 -14.811 1.00 82.44 80 ASN A N 1
ATOM 587 C CA . ASN A 1 80 ? 1.616 7.742 -16.235 1.00 82.44 80 ASN A CA 1
ATOM 588 C C . ASN A 1 80 ? 2.434 8.736 -17.074 1.00 82.44 80 ASN A C 1
ATOM 590 O O . ASN A 1 80 ? 2.253 9.949 -16.943 1.00 82.44 80 ASN A O 1
ATOM 594 N N . GLY A 1 81 ? 3.296 8.222 -17.953 1.00 79.25 81 GLY A N 1
ATOM 595 C CA . GLY A 1 81 ? 4.203 9.041 -18.758 1.00 79.25 81 GLY A CA 1
ATOM 596 C C . GLY A 1 81 ? 5.593 9.282 -18.158 1.00 79.25 81 GLY A C 1
ATOM 597 O O . GLY A 1 81 ? 6.438 9.823 -18.869 1.00 79.25 81 GLY A O 1
ATOM 598 N N . ASP A 1 82 ? 5.880 8.825 -16.931 1.00 81.88 82 ASP A N 1
ATOM 599 C CA . ASP A 1 82 ? 7.250 8.819 -16.375 1.00 81.88 82 ASP A CA 1
ATOM 600 C C . ASP A 1 82 ? 8.169 7.794 -17.080 1.00 81.88 82 ASP A C 1
ATOM 602 O O . ASP A 1 82 ? 9.389 7.795 -16.901 1.00 81.88 82 ASP A O 1
ATOM 606 N N . GLY A 1 83 ? 7.592 6.954 -17.946 1.00 76.00 83 GLY A N 1
ATOM 607 C CA . GLY A 1 83 ? 8.295 5.972 -18.762 1.00 76.00 83 GLY A CA 1
ATOM 608 C C . GLY A 1 83 ? 8.606 4.662 -18.030 1.00 76.00 83 GLY A C 1
ATOM 609 O O . GLY A 1 83 ? 8.285 4.460 -16.859 1.00 76.00 83 GLY A O 1
ATOM 610 N N . GLN A 1 84 ? 9.225 3.733 -18.763 1.00 86.75 84 GLN A N 1
ATOM 611 C CA . GLN A 1 84 ? 9.500 2.356 -18.335 1.00 86.75 84 GLN A CA 1
ATOM 612 C C . GLN A 1 84 ? 8.222 1.596 -17.951 1.00 86.75 84 GLN A C 1
ATOM 614 O O . GLN A 1 84 ? 7.425 1.256 -18.820 1.00 86.75 84 GLN A O 1
ATOM 619 N N . PHE A 1 85 ? 8.01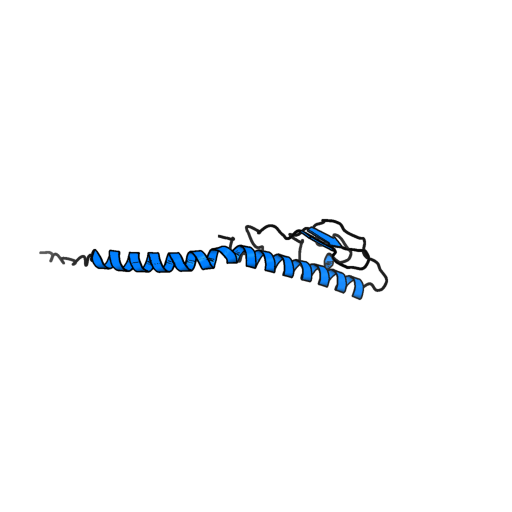4 1.330 -16.664 1.00 90.19 85 PHE A N 1
ATOM 620 C CA . PHE A 1 85 ? 6.886 0.544 -16.176 1.00 90.19 85 PHE A CA 1
ATOM 621 C C . PHE A 1 85 ? 5.679 1.397 -15.758 1.00 90.19 85 PHE A C 1
ATOM 623 O O . PHE A 1 85 ? 4.614 0.850 -15.474 1.00 90.19 85 PHE A O 1
ATOM 630 N N . ALA A 1 86 ? 5.821 2.727 -15.729 1.00 90.50 86 ALA A N 1
ATOM 631 C CA . ALA A 1 86 ? 4.763 3.626 -15.278 1.00 90.50 86 ALA A CA 1
ATOM 632 C C . ALA A 1 86 ? 3.491 3.526 -16.138 1.00 90.50 86 ALA A C 1
ATOM 634 O O . ALA A 1 86 ? 2.390 3.636 -15.612 1.00 90.50 86 ALA A O 1
ATOM 635 N N . ASP A 1 87 ? 3.628 3.216 -17.431 1.00 89.56 87 ASP A N 1
ATOM 636 C CA . ASP A 1 87 ? 2.500 3.063 -18.364 1.00 89.56 87 ASP A CA 1
ATOM 637 C C . ASP A 1 87 ? 1.637 1.816 -18.089 1.00 89.56 87 ASP A C 1
ATOM 639 O O . ASP A 1 87 ? 0.516 1.696 -18.590 1.00 89.56 87 ASP A O 1
ATOM 643 N N . TYR A 1 88 ? 2.134 0.881 -17.274 1.00 90.19 88 TYR A N 1
ATOM 644 C CA . TYR A 1 88 ? 1.374 -0.292 -16.838 1.00 90.19 88 TYR A CA 1
ATOM 645 C C . TYR A 1 88 ? 0.561 -0.022 -15.567 1.00 90.19 88 TYR A C 1
ATOM 647 O O . TYR A 1 88 ? -0.270 -0.851 -15.178 1.00 90.19 88 TYR A O 1
ATOM 655 N N . LEU A 1 89 ? 0.745 1.140 -14.936 1.00 90.19 89 LEU A N 1
ATOM 656 C CA . LEU A 1 89 ? -0.065 1.581 -13.809 1.00 90.19 89 LEU A CA 1
ATOM 657 C C . LEU A 1 89 ? -1.383 2.193 -14.296 1.00 90.19 89 LEU A C 1
ATOM 659 O O . LEU A 1 89 ? -1.524 2.700 -15.404 1.00 90.19 89 LEU A O 1
ATOM 663 N N . ARG A 1 90 ? -2.415 2.118 -13.453 1.00 85.69 90 ARG A N 1
ATOM 664 C CA . ARG A 1 90 ? -3.741 2.684 -13.766 1.00 85.69 90 ARG A CA 1
ATOM 665 C C . ARG A 1 90 ? -3.830 4.185 -13.479 1.00 85.69 90 ARG A C 1
ATOM 667 O O . ARG A 1 90 ? -4.792 4.820 -13.899 1.00 85.69 90 ARG A O 1
ATOM 674 N N . GLY A 1 91 ? -2.851 4.742 -12.778 1.00 85.69 91 GLY A N 1
ATOM 675 C CA . GLY A 1 91 ? -2.825 6.121 -12.314 1.00 85.69 91 GLY A CA 1
ATOM 676 C C . GLY A 1 91 ? -1.506 6.435 -11.619 1.00 85.69 91 GLY A C 1
ATOM 677 O O . GLY A 1 91 ? -0.582 5.624 -11.649 1.00 85.69 91 GLY A O 1
ATOM 678 N N . THR A 1 92 ? -1.444 7.612 -11.004 1.00 88.06 92 THR A N 1
ATOM 679 C CA . THR A 1 92 ? -0.316 8.015 -10.162 1.00 88.06 92 THR A CA 1
ATOM 680 C C . THR A 1 92 ? -0.359 7.277 -8.829 1.00 88.06 92 THR A C 1
ATOM 682 O O . THR A 1 92 ? -1.439 7.119 -8.262 1.00 88.06 92 THR A O 1
ATOM 685 N N . THR A 1 93 ? 0.797 6.830 -8.340 1.00 88.25 93 THR A N 1
ATOM 686 C CA . THR A 1 93 ? 0.908 6.252 -6.998 1.00 88.25 93 THR A CA 1
ATOM 687 C C . THR A 1 93 ? 0.754 7.327 -5.930 1.00 88.25 93 THR A C 1
ATOM 689 O O . THR A 1 93 ? 1.345 8.404 -6.031 1.00 88.25 93 THR A O 1
ATOM 692 N N . ASP A 1 94 ? -0.002 7.017 -4.884 1.00 85.50 94 ASP A N 1
ATOM 693 C CA . ASP A 1 94 ? -0.174 7.893 -3.723 1.00 85.50 94 ASP A CA 1
ATOM 694 C C . ASP A 1 94 ? 1.003 7.724 -2.736 1.00 85.50 94 ASP A C 1
ATOM 696 O O . ASP A 1 94 ? 1.316 8.627 -1.955 1.00 85.50 94 ASP A O 1
ATOM 700 N N . GLY A 1 95 ? 1.668 6.562 -2.777 1.00 86.62 95 GLY A N 1
ATOM 701 C CA . GLY A 1 95 ? 2.907 6.277 -2.055 1.00 86.62 95 GLY A CA 1
ATOM 702 C C . GLY A 1 95 ? 4.177 6.686 -2.811 1.00 86.62 95 GLY A C 1
ATOM 703 O O . GLY A 1 95 ? 4.177 6.908 -4.026 1.00 86.62 95 GLY A O 1
ATOM 704 N N . LEU A 1 96 ? 5.289 6.740 -2.074 1.00 89.56 96 LEU A N 1
ATOM 705 C CA . LEU A 1 96 ? 6.636 6.901 -2.635 1.00 89.56 96 LEU A CA 1
ATOM 706 C C . LEU A 1 96 ? 7.306 5.537 -2.714 1.00 89.56 96 LEU A C 1
ATOM 708 O O . LEU A 1 96 ? 7.310 4.815 -1.722 1.00 89.56 96 LEU A O 1
ATOM 712 N N . TYR A 1 97 ? 7.925 5.202 -3.838 1.00 90.31 97 TYR A N 1
ATOM 713 C CA . TYR A 1 97 ? 8.549 3.896 -4.025 1.00 90.31 97 TYR A CA 1
ATOM 714 C C . TYR A 1 97 ? 10.003 4.023 -4.481 1.00 90.31 97 TYR A C 1
ATOM 716 O O . TYR A 1 97 ? 10.378 4.941 -5.211 1.00 90.31 97 TYR A O 1
ATOM 724 N N . SER A 1 98 ? 10.813 3.066 -4.038 1.00 91.12 98 SER A N 1
ATOM 725 C CA . SER A 1 98 ? 12.215 2.885 -4.401 1.00 91.12 98 SER A CA 1
ATOM 726 C C . SER A 1 98 ? 12.405 1.506 -5.022 1.00 91.12 98 SER A C 1
ATOM 728 O O . SER A 1 98 ? 11.963 0.504 -4.451 1.00 91.12 98 SER A O 1
ATOM 730 N N . TRP A 1 99 ? 13.086 1.434 -6.164 1.00 91.69 99 TRP A N 1
ATOM 731 C CA . TRP A 1 99 ? 13.326 0.183 -6.885 1.00 91.69 99 TRP A CA 1
ATOM 732 C C . TRP A 1 99 ? 14.741 0.106 -7.452 1.00 91.69 99 TRP A C 1
ATOM 734 O O . TRP A 1 99 ? 15.373 1.111 -7.787 1.00 91.69 99 TRP A O 1
ATOM 744 N N . THR A 1 100 ? 15.242 -1.120 -7.574 1.00 91.00 100 THR A N 1
ATOM 745 C CA . THR A 1 100 ? 16.552 -1.402 -8.166 1.00 91.00 100 THR A CA 1
ATOM 746 C C . THR A 1 100 ? 16.472 -1.530 -9.687 1.00 91.00 100 THR A C 1
ATOM 748 O O . THR A 1 100 ? 15.399 -1.672 -10.273 1.00 91.00 100 THR A O 1
ATOM 751 N N . THR A 1 101 ? 17.634 -1.541 -10.342 1.00 91.62 101 THR A N 1
ATOM 752 C CA . THR A 1 101 ? 17.758 -1.797 -11.789 1.00 91.62 101 THR A CA 1
ATOM 753 C C . THR A 1 101 ? 17.233 -3.171 -12.213 1.00 91.62 101 THR A C 1
ATOM 755 O O . THR A 1 101 ? 16.874 -3.354 -13.374 1.00 91.62 101 THR A O 1
ATOM 758 N N . ASP A 1 102 ? 17.168 -4.113 -11.268 1.00 87.19 102 ASP A N 1
ATOM 759 C CA . ASP A 1 102 ? 16.682 -5.482 -11.468 1.00 87.19 102 ASP A CA 1
ATOM 760 C C . ASP A 1 102 ? 15.162 -5.610 -11.270 1.00 87.19 102 ASP A C 1
ATOM 762 O O . ASP A 1 102 ? 14.612 -6.700 -11.401 1.00 87.19 102 ASP A O 1
ATOM 766 N N . GLY A 1 103 ? 14.474 -4.511 -10.939 1.00 86.75 103 GLY A N 1
ATOM 767 C CA . GLY A 1 103 ? 13.026 -4.502 -10.726 1.00 86.75 103 GLY A CA 1
ATOM 768 C C . GLY A 1 103 ? 12.581 -5.023 -9.364 1.00 86.75 103 GLY A C 1
ATOM 769 O O . GLY A 1 103 ? 11.465 -5.519 -9.222 1.00 86.75 103 GLY A O 1
ATOM 770 N N . VAL A 1 104 ? 13.444 -4.917 -8.352 1.00 89.25 104 VAL A N 1
ATOM 771 C CA . VAL A 1 104 ? 13.085 -5.238 -6.967 1.00 89.25 104 VAL A CA 1
ATOM 772 C C . VAL A 1 104 ? 12.729 -3.953 -6.231 1.00 89.25 104 VAL A C 1
ATOM 774 O O . VAL A 1 104 ? 13.555 -3.043 -6.138 1.00 89.25 104 VAL A O 1
ATOM 777 N N . LEU A 1 105 ? 11.522 -3.891 -5.671 1.00 90.31 105 LEU A N 1
ATOM 778 C CA . LEU A 1 105 ? 11.107 -2.821 -4.764 1.00 90.31 105 LEU A CA 1
ATOM 779 C C . LEU A 1 105 ? 11.770 -2.979 -3.388 1.00 90.31 105 LEU A C 1
ATOM 781 O O . LEU A 1 105 ? 11.601 -3.999 -2.720 1.00 90.31 105 LEU A O 1
ATOM 785 N N . THR A 1 106 ? 12.497 -1.956 -2.939 1.00 81.38 106 THR A N 1
ATOM 786 C CA . THR A 1 106 ? 13.299 -1.990 -1.699 1.00 81.38 106 THR A CA 1
ATOM 787 C C . THR A 1 106 ? 12.753 -1.110 -0.580 1.00 81.38 106 THR A C 1
ATOM 789 O O . THR A 1 106 ? 13.020 -1.391 0.588 1.00 81.38 106 THR A O 1
ATOM 792 N N . ALA A 1 107 ? 11.967 -0.082 -0.900 1.00 68.50 107 ALA A N 1
ATOM 793 C CA . ALA A 1 107 ? 11.261 0.730 0.086 1.00 68.50 107 ALA A CA 1
ATOM 794 C C . ALA A 1 107 ? 9.992 1.328 -0.528 1.00 68.50 107 ALA A C 1
ATOM 796 O O . ALA A 1 107 ? 10.021 1.825 -1.651 1.00 68.50 107 ALA A O 1
ATOM 797 N N . GLY A 1 108 ? 8.886 1.271 0.213 1.00 71.31 108 GLY A N 1
ATOM 798 C CA . GLY A 1 108 ? 7.647 1.973 -0.100 1.00 71.31 108 GLY A CA 1
ATOM 799 C C . GLY A 1 108 ? 7.247 2.823 1.100 1.00 71.31 108 GLY A C 1
ATOM 800 O O . GLY A 1 108 ? 7.116 2.302 2.207 1.00 71.31 108 GLY A O 1
ATOM 801 N N . THR A 1 109 ? 7.074 4.124 0.905 1.00 81.25 109 THR A N 1
ATOM 802 C CA . THR A 1 109 ? 6.383 4.982 1.865 1.00 81.25 109 THR A CA 1
ATOM 803 C C . THR A 1 109 ? 4.903 4.857 1.559 1.00 81.25 109 THR A C 1
ATOM 805 O O . THR A 1 109 ? 4.477 5.186 0.453 1.00 81.25 109 THR A O 1
ATOM 808 N N . CYS A 1 110 ? 4.138 4.339 2.516 1.00 79.44 110 CYS A N 1
ATOM 809 C CA . CYS A 1 110 ? 2.719 4.110 2.309 1.00 79.44 110 CYS A CA 1
ATOM 810 C C . CYS A 1 110 ? 1.984 5.427 2.003 1.00 79.44 110 CYS A C 1
ATOM 812 O O . CYS A 1 110 ? 2.317 6.452 2.615 1.00 79.44 110 CYS A O 1
ATOM 814 N N . PRO A 1 111 ? 0.990 5.410 1.100 1.00 77.94 111 PRO A N 1
ATOM 815 C CA . PRO A 1 111 ? 0.138 6.563 0.862 1.00 77.94 111 PRO A CA 1
ATOM 816 C C . PRO A 1 111 ? -0.494 7.068 2.156 1.00 77.94 111 PRO A C 1
ATOM 818 O O . PRO A 1 111 ? -0.964 6.287 2.987 1.00 77.94 111 PRO A O 1
ATOM 821 N N . ALA A 1 112 ? 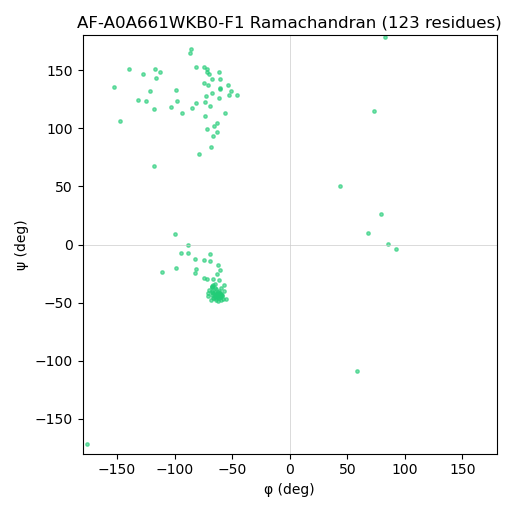-0.522 8.390 2.322 1.00 70.81 112 ALA A N 1
ATOM 822 C CA . ALA A 1 112 ? -1.295 8.999 3.394 1.00 70.81 112 ALA A CA 1
ATOM 823 C C . ALA A 1 112 ? -2.786 8.651 3.213 1.00 70.81 112 ALA A C 1
ATOM 825 O O . ALA A 1 112 ? -3.239 8.529 2.072 1.00 70.81 112 ALA A O 1
ATOM 826 N N . PRO A 1 113 ? -3.568 8.523 4.301 1.00 66.12 113 PRO A N 1
ATOM 827 C CA . PRO A 1 113 ? -4.998 8.268 4.194 1.00 66.12 113 PRO A CA 1
ATOM 828 C C . PRO A 1 113 ? -5.649 9.365 3.349 1.00 66.12 113 PRO A C 1
ATOM 830 O O . PRO A 1 113 ? -5.667 10.540 3.725 1.00 66.12 113 PRO A O 1
ATOM 833 N N . VAL A 1 114 ? -6.149 8.983 2.174 1.00 62.88 114 VAL A N 1
ATOM 834 C CA . VAL A 1 114 ? -6.771 9.923 1.243 1.00 62.88 114 VAL A CA 1
ATOM 835 C C . VAL A 1 114 ? -8.137 10.334 1.788 1.00 62.88 114 VAL A C 1
ATOM 837 O O . VAL A 1 114 ? -8.973 9.499 2.130 1.00 62.88 114 VAL A O 1
ATOM 840 N N . SER A 1 115 ? -8.390 11.640 1.876 1.00 56.78 115 SER A N 1
ATOM 841 C CA . SER A 1 115 ? -9.672 12.169 2.362 1.00 56.78 115 SER A CA 1
ATOM 842 C C . SER A 1 115 ? -10.809 12.020 1.341 1.00 56.78 115 SER A C 1
ATOM 844 O O . SER A 1 115 ? -11.979 12.151 1.702 1.00 56.78 115 SER A O 1
ATOM 846 N N . SER A 1 116 ? -10.491 11.712 0.078 1.00 59.88 116 SER A N 1
ATOM 847 C CA . SER A 1 116 ? -11.467 11.517 -0.995 1.00 59.88 116 SER A CA 1
ATOM 848 C C . SER A 1 116 ? -10.995 10.461 -2.005 1.00 59.88 116 SER A C 1
ATOM 850 O O . SER A 1 116 ? -10.110 10.757 -2.812 1.00 59.88 116 SER A O 1
ATOM 852 N N . PRO A 1 117 ? -11.574 9.249 -2.017 1.00 59.78 117 PRO A N 1
ATOM 853 C CA . PRO A 1 117 ? -11.231 8.259 -3.026 1.00 59.78 117 PRO A CA 1
ATOM 854 C C . PRO A 1 117 ? -11.710 8.703 -4.422 1.00 59.78 117 PRO A C 1
ATOM 856 O O . PRO A 1 117 ? -12.816 9.242 -4.551 1.00 59.78 117 PRO A O 1
ATOM 859 N N . PRO A 1 118 ? -10.936 8.429 -5.491 1.00 59.16 118 PRO A N 1
ATOM 860 C CA . PRO A 1 118 ? -11.246 8.861 -6.860 1.00 59.16 118 PRO A CA 1
ATOM 861 C C . PRO A 1 118 ? -12.559 8.283 -7.418 1.00 59.16 118 PRO A C 1
ATOM 863 O O . PRO A 1 118 ? -13.123 8.827 -8.364 1.00 59.16 118 PRO A O 1
ATOM 866 N N . TRP A 1 119 ? -13.085 7.216 -6.808 1.00 61.81 119 TRP A N 1
ATOM 867 C CA . TRP A 1 119 ? -14.333 6.552 -7.204 1.00 61.81 119 TRP A CA 1
ATOM 868 C C . TRP A 1 119 ? -15.548 6.958 -6.352 1.00 61.81 119 TRP A C 1
ATOM 870 O O . TRP A 1 119 ? -16.610 6.348 -6.464 1.00 61.81 119 TRP A O 1
ATOM 880 N N . GLY A 1 120 ? -15.415 7.969 -5.483 1.00 57.97 120 GLY A N 1
ATOM 881 C CA . GLY A 1 120 ? -16.520 8.488 -4.665 1.00 57.97 120 GLY A CA 1
ATOM 882 C C . GLY A 1 120 ? -17.039 7.523 -3.591 1.00 57.97 120 GLY A C 1
ATOM 883 O O . GLY A 1 120 ? -18.074 7.781 -2.976 1.00 57.97 120 GLY A O 1
ATOM 884 N N . CYS A 1 121 ? -16.343 6.415 -3.340 1.00 52.62 121 CYS A N 1
ATOM 885 C CA . CYS A 1 121 ? -16.684 5.450 -2.302 1.00 52.62 121 CYS A CA 1
ATOM 886 C C . CYS A 1 121 ? -16.230 5.939 -0.919 1.00 52.62 121 CYS A C 1
ATOM 888 O O . CYS A 1 121 ? -15.242 5.461 -0.387 1.00 52.62 121 CYS A O 1
ATOM 890 N N . GLY A 1 122 ? -16.991 6.871 -0.338 1.00 55.41 122 GLY A N 1
ATOM 891 C CA . GLY A 1 122 ? -16.925 7.231 1.081 1.00 55.41 122 GLY A CA 1
ATOM 892 C C . GLY A 1 122 ? -15.688 8.039 1.473 1.00 55.41 122 GLY A C 1
ATOM 893 O O . GLY A 1 122 ? -14.562 7.558 1.447 1.00 55.41 122 GLY A O 1
ATOM 894 N N . THR A 1 123 ? -15.901 9.283 1.889 1.00 48.94 123 THR A N 1
ATOM 895 C CA . THR A 1 123 ? -14.903 10.021 2.670 1.00 48.94 123 THR A CA 1
ATOM 896 C C . THR A 1 123 ? -14.643 9.253 3.965 1.00 48.94 123 THR A C 1
ATOM 898 O O . THR A 1 123 ? -15.607 8.827 4.609 1.00 48.94 123 THR A O 1
ATOM 901 N N . ALA A 1 124 ? -13.374 9.069 4.341 1.00 48.91 124 ALA A N 1
ATOM 902 C CA . ALA A 1 124 ? -13.027 8.535 5.656 1.00 48.91 124 ALA A CA 1
ATOM 903 C C . ALA A 1 124 ? -13.769 9.343 6.751 1.00 48.91 124 ALA A C 1
ATOM 905 O O . ALA A 1 124 ? -13.813 10.573 6.634 1.00 48.91 124 ALA A O 1
ATOM 906 N N . PRO A 1 125 ? -14.423 8.688 7.730 1.00 50.28 125 PRO A N 1
ATOM 907 C CA . PRO A 1 125 ? -15.108 9.378 8.823 1.00 50.28 125 PRO A CA 1
ATOM 908 C C . PRO A 1 125 ? -14.142 10.128 9.747 1.00 50.28 125 PRO A C 1
ATOM 910 O O . PRO A 1 125 ? -12.975 9.693 9.876 1.00 50.28 125 PRO A O 1
#

Sequence (125 aa):
MIPKLFKQEAGFTLVELLVTTAVLAMLFGIVSLTLHGVGSDAQTEVCAVEYHIVQSAIELYLTENPGVALTAGTDTTISNGDGQFADYLRGTTDGLYSWTTDGVLTAGTCPAPVSSPPWGCGTAP